Protein AF-A0A3D6DQV6-F1 (afdb_monomer_lite)

Secondary structure (DSSP, 8-state):
---HHHHTS-SSTTPPPPPSS------S-EEEE-TT-HHHHTTHHHHHTT-SEEEE-

pLDDT: mean 97.31, std 1.99, range [85.44, 98.31]

Sequence (57 aa):
MKLPVHFYKPLAIGAPQPLRELPVRPERMIHFFPPHIDKIRAKAPETATKCDVMCGN

Structure (mmCIF, N/CA/C/O backbone):
data_AF-A0A3D6DQV6-F1
#
_entry.id   AF-A0A3D6DQV6-F1
#
loop_
_atom_site.group_PDB
_atom_site.id
_atom_site.type_symbol
_atom_site.label_atom_id
_atom_site.label_alt_id
_atom_site.label_comp_id
_atom_site.label_asym_id
_atom_site.label_entity_id
_atom_site.label_seq_id
_atom_site.pdbx_PDB_ins_code
_atom_site.Cartn_x
_atom_site.Cartn_y
_atom_site.Cartn_z
_atom_site.occupancy
_atom_site.B_iso_or_equiv
_atom_site.auth_seq_id
_atom_site.auth_comp_id
_atom_site.auth_asym_id
_atom_site.auth_atom_id
_atom_site.pdbx_PDB_model_num
ATOM 1 N N . MET A 1 1 ? -16.144 15.192 12.509 1.00 85.44 1 MET A N 1
ATOM 2 C CA . MET A 1 1 ? -15.448 14.131 13.278 1.00 85.44 1 MET A CA 1
ATOM 3 C C . MET A 1 1 ? -16.447 13.009 13.556 1.00 85.44 1 MET A C 1
ATOM 5 O O . MET A 1 1 ? -17.599 13.329 13.819 1.00 85.44 1 MET A O 1
ATOM 9 N N . LYS A 1 2 ? -16.074 11.727 13.426 1.00 95.44 2 LYS A N 1
ATOM 10 C CA . LYS A 1 2 ? -16.978 10.591 13.718 1.00 95.44 2 LYS A CA 1
ATOM 11 C C . LYS A 1 2 ? -16.867 10.192 15.194 1.00 95.44 2 LYS A C 1
ATOM 13 O O . LYS A 1 2 ? -15.793 10.329 15.770 1.00 95.44 2 LYS A O 1
ATOM 18 N N . LEU A 1 3 ? -17.943 9.661 15.782 1.00 97.94 3 LEU A N 1
ATOM 19 C CA . LEU A 1 3 ? -17.891 9.069 17.126 1.00 97.94 3 LEU A CA 1
ATOM 20 C C . LEU A 1 3 ? -16.987 7.820 17.130 1.00 97.94 3 LEU A C 1
ATOM 22 O O . LEU A 1 3 ? -17.006 7.086 16.136 1.00 97.94 3 LEU A O 1
ATOM 26 N N . PRO A 1 4 ? -16.276 7.505 18.232 1.00 97.25 4 PRO A N 1
ATOM 27 C CA . PRO A 1 4 ? -15.413 6.319 18.312 1.00 97.25 4 PRO A CA 1
ATOM 28 C C . PRO A 1 4 ? -16.122 5.013 17.923 1.00 97.25 4 PRO A C 1
ATOM 30 O O . PRO A 1 4 ? -15.586 4.210 17.163 1.00 97.25 4 PRO A O 1
ATOM 33 N N . VAL A 1 5 ? -17.382 4.849 18.343 1.00 96.81 5 VAL A N 1
ATOM 34 C CA . VAL A 1 5 ? -18.229 3.686 18.014 1.00 96.81 5 VAL A CA 1
ATOM 35 C C . VAL A 1 5 ? -18.564 3.561 16.516 1.00 96.81 5 VAL A C 1
ATOM 37 O O . VAL A 1 5 ? -18.938 2.490 16.040 1.00 96.81 5 VAL A O 1
ATOM 40 N N . HIS A 1 6 ? -18.446 4.646 15.750 1.00 97.75 6 HIS A N 1
ATOM 41 C CA . HIS A 1 6 ? -18.715 4.681 14.309 1.00 97.75 6 HIS A CA 1
ATOM 42 C C . HIS A 1 6 ? -17.451 4.761 13.456 1.00 97.75 6 HIS A C 1
ATOM 44 O O . HIS A 1 6 ? -17.522 4.526 12.252 1.00 97.75 6 HIS A O 1
ATOM 50 N N . PHE A 1 7 ? -16.306 5.095 14.051 1.00 97.81 7 PHE A N 1
ATOM 51 C CA . PHE A 1 7 ? -15.075 5.359 13.316 1.00 97.81 7 PHE A CA 1
ATOM 52 C C . PHE A 1 7 ? -14.586 4.129 12.538 1.00 97.81 7 PHE A C 1
ATOM 54 O O . PHE A 1 7 ? -14.234 4.250 11.369 1.00 97.81 7 PHE A O 1
ATOM 61 N N . TYR A 1 8 ? -14.669 2.948 13.156 1.00 97.50 8 TYR A N 1
ATOM 62 C CA . TYR A 1 8 ? -14.219 1.676 12.580 1.00 97.50 8 TYR A CA 1
ATOM 63 C C . TYR A 1 8 ? -15.345 0.845 11.948 1.00 97.50 8 TYR A C 1
ATOM 65 O O . TYR A 1 8 ? -15.184 -0.357 11.768 1.00 97.50 8 TYR A O 1
ATOM 73 N N . LYS A 1 9 ? -16.503 1.441 11.634 1.00 97.75 9 LYS A N 1
ATOM 74 C CA . LYS A 1 9 ? -17.551 0.724 10.891 1.00 97.75 9 LYS A CA 1
ATOM 75 C C . LYS A 1 9 ? -17.247 0.755 9.381 1.00 97.75 9 LYS A C 1
ATOM 77 O O . LYS A 1 9 ? -16.873 1.820 8.883 1.00 97.75 9 LYS A O 1
ATOM 82 N N . PRO A 1 10 ? -17.435 -0.356 8.641 1.00 97.81 10 P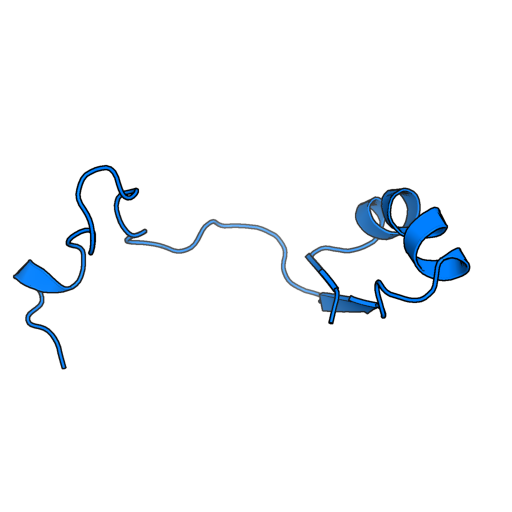RO A N 1
ATOM 83 C CA . PRO A 1 10 ? -17.333 -0.361 7.184 1.00 97.81 10 PRO A CA 1
ATOM 84 C C . PRO A 1 10 ? -18.396 0.561 6.575 1.00 97.81 10 PRO A C 1
ATOM 86 O O . PRO A 1 10 ? -19.502 0.686 7.101 1.00 97.81 10 PRO A O 1
ATOM 89 N N . LEU A 1 11 ? -18.052 1.229 5.471 1.00 97.25 11 LEU A N 1
ATOM 90 C CA . LEU A 1 11 ? -18.915 2.246 4.851 1.00 97.25 11 LEU A CA 1
ATOM 91 C C . LEU A 1 11 ? -19.924 1.675 3.847 1.00 97.25 11 LEU A C 1
ATOM 93 O O . LEU A 1 11 ? -20.818 2.393 3.412 1.00 97.25 11 LEU A O 1
ATOM 97 N N . ALA A 1 12 ? -19.785 0.401 3.485 1.00 98.25 12 ALA A N 1
ATOM 98 C CA . ALA A 1 12 ? -20.688 -0.314 2.594 1.00 98.25 12 ALA A CA 1
ATOM 99 C C . ALA A 1 12 ? -20.837 -1.771 3.054 1.00 98.25 12 ALA A C 1
ATOM 101 O O . ALA A 1 12 ? -19.951 -2.319 3.716 1.00 98.25 12 ALA A O 1
ATOM 102 N N . ILE A 1 13 ? -21.956 -2.406 2.699 1.00 98.19 13 ILE A N 1
ATOM 103 C CA . ILE A 1 13 ? -22.194 -3.828 2.980 1.00 98.19 13 ILE A CA 1
ATOM 104 C C . ILE A 1 13 ? -21.170 -4.656 2.197 1.00 98.19 13 ILE A C 1
ATOM 106 O O . ILE A 1 13 ? -20.994 -4.458 0.999 1.00 98.19 13 ILE A O 1
ATOM 110 N N . GLY A 1 14 ? -20.479 -5.563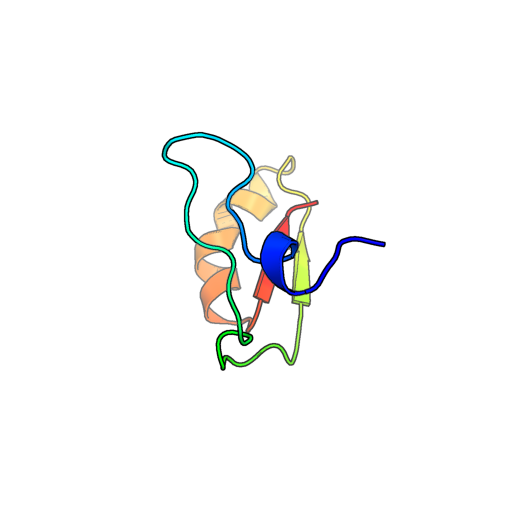 2.887 1.00 97.44 14 GLY A N 1
ATOM 111 C CA . GLY A 1 14 ? -19.419 -6.387 2.299 1.00 97.44 14 GLY A CA 1
ATOM 112 C C . GLY A 1 14 ? -18.054 -5.699 2.190 1.00 97.44 14 GLY A C 1
ATOM 113 O O . GLY A 1 14 ? -17.087 -6.356 1.817 1.00 97.44 14 GLY A O 1
ATOM 114 N N . ALA A 1 15 ? -17.936 -4.414 2.548 1.00 98.31 15 ALA A N 1
ATOM 115 C CA . ALA A 1 15 ? -16.631 -3.767 2.632 1.00 98.31 15 ALA A CA 1
ATOM 116 C C . ALA A 1 15 ? -15.794 -4.372 3.777 1.00 98.31 15 ALA A C 1
ATOM 118 O O . ALA A 1 15 ? -16.351 -4.771 4.808 1.00 98.31 15 ALA A O 1
ATOM 119 N N . PRO A 1 16 ? -14.459 -4.425 3.627 1.00 98.12 16 PRO A N 1
ATOM 120 C CA . PRO A 1 16 ? -13.584 -4.950 4.663 1.00 98.12 16 PRO A CA 1
ATOM 121 C C . PRO A 1 16 ? -13.661 -4.105 5.938 1.00 98.12 16 PRO A C 1
ATOM 123 O O . PRO A 1 16 ? -13.958 -2.907 5.908 1.00 98.12 16 PRO A O 1
ATOM 126 N N . GLN A 1 17 ? -13.356 -4.739 7.070 1.00 98.00 17 GLN A N 1
ATOM 127 C CA . GLN A 1 17 ? -13.250 -4.032 8.341 1.00 98.00 17 GLN A CA 1
ATOM 128 C C . GLN A 1 17 ? -12.058 -3.061 8.305 1.00 98.00 17 GLN A C 1
ATOM 130 O O . GLN A 1 17 ? -10.963 -3.472 7.914 1.00 98.00 17 GLN A O 1
ATOM 135 N N . PRO A 1 18 ? -12.236 -1.791 8.715 1.00 98.12 18 PRO A N 1
ATOM 136 C CA . PRO A 1 18 ? -11.128 -0.854 8.843 1.00 98.12 18 PRO A CA 1
ATOM 137 C C . PRO A 1 18 ? -10.052 -1.370 9.806 1.00 98.12 18 PRO A C 1
ATOM 139 O O . PRO A 1 18 ? -10.362 -1.900 10.876 1.00 98.12 18 PRO A O 1
ATOM 142 N N . LEU A 1 19 ? -8.785 -1.172 9.439 1.00 97.56 19 LEU A N 1
ATOM 143 C CA . LEU A 1 19 ? -7.654 -1.488 10.305 1.00 97.56 19 LEU A CA 1
ATOM 144 C C . LEU A 1 19 ? -7.708 -0.645 11.583 1.00 97.56 19 LEU A C 1
ATOM 146 O O . LEU A 1 19 ? -8.026 0.543 11.541 1.00 97.56 19 LEU A O 1
ATOM 150 N N . ARG A 1 20 ? -7.384 -1.269 12.718 1.00 97.06 20 ARG A N 1
ATOM 151 C CA . ARG A 1 20 ? -7.247 -0.578 14.012 1.00 97.06 20 ARG A CA 1
ATOM 152 C C . ARG A 1 20 ? -5.811 -0.189 14.331 1.00 97.06 20 ARG A C 1
ATOM 154 O O . ARG A 1 20 ? -5.589 0.702 15.139 1.00 97.06 20 ARG A O 1
ATOM 161 N N . GLU A 1 21 ? -4.867 -0.842 13.671 1.00 98.12 21 GLU A N 1
ATOM 162 C CA . GLU A 1 21 ? -3.435 -0.610 13.783 1.00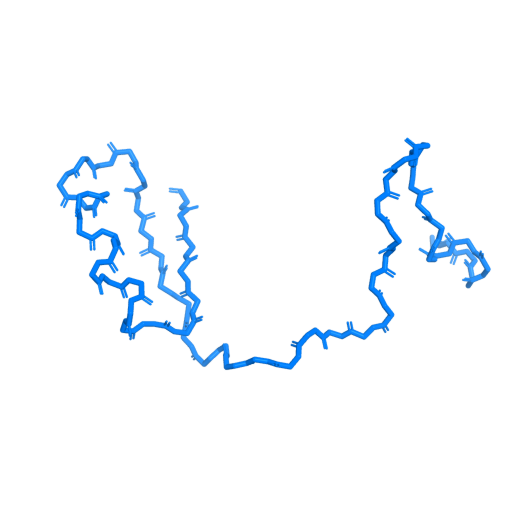 98.12 21 GLU A CA 1
ATOM 163 C C . GLU A 1 21 ? -2.819 -0.703 12.388 1.00 98.12 21 GLU A C 1
ATOM 165 O O . GLU A 1 21 ? -3.384 -1.325 11.483 1.00 98.12 21 GLU A O 1
ATOM 170 N N . LEU A 1 22 ? -1.671 -0.062 12.204 1.00 97.75 22 LEU A N 1
ATOM 171 C CA . LEU A 1 22 ? -0.958 -0.106 10.934 1.00 97.75 22 LEU A CA 1
ATOM 172 C C . LEU A 1 22 ? -0.238 -1.455 10.769 1.00 97.75 22 LEU A C 1
ATOM 174 O O . LEU A 1 22 ? 0.312 -1.972 11.743 1.00 97.75 22 LEU A O 1
ATOM 178 N N . PRO A 1 23 ? -0.178 -2.019 9.551 1.00 98.00 23 PRO A N 1
ATOM 179 C CA . PRO A 1 23 ? 0.678 -3.165 9.279 1.00 98.00 23 PRO A CA 1
ATOM 180 C C . PRO A 1 23 ? 2.148 -2.791 9.495 1.00 98.00 23 PRO A C 1
ATOM 182 O O . PRO A 1 23 ? 2.625 -1.796 8.954 1.00 98.00 23 PRO A O 1
ATOM 185 N N . VAL A 1 24 ? 2.884 -3.608 10.248 1.00 98.31 24 VAL A N 1
ATOM 186 C CA . VAL A 1 24 ? 4.315 -3.380 10.475 1.00 98.31 24 VAL A CA 1
ATOM 187 C C . VAL A 1 24 ? 5.106 -3.921 9.288 1.00 98.31 24 VAL A C 1
ATOM 189 O O . VAL A 1 24 ? 5.169 -5.129 9.063 1.00 98.31 24 VAL A O 1
ATOM 192 N N . ARG A 1 25 ? 5.714 -3.017 8.521 1.00 97.81 25 ARG A N 1
ATOM 193 C CA . ARG A 1 25 ? 6.570 -3.325 7.369 1.00 97.81 25 ARG A CA 1
ATOM 194 C C . ARG A 1 25 ? 7.625 -2.228 7.178 1.00 97.81 25 ARG A C 1
ATOM 196 O O . ARG A 1 25 ? 7.421 -1.114 7.653 1.00 97.81 25 ARG A O 1
ATOM 203 N N . PRO A 1 26 ? 8.743 -2.504 6.486 1.00 97.94 26 PRO A N 1
ATOM 204 C CA . PRO A 1 26 ? 9.673 -1.458 6.078 1.00 97.94 26 PRO A CA 1
ATOM 205 C C . PRO A 1 26 ? 8.999 -0.465 5.122 1.00 97.94 26 PRO A C 1
ATOM 207 O O . PRO A 1 26 ? 8.346 -0.873 4.161 1.00 97.94 26 PRO A O 1
ATOM 210 N N . GLU A 1 27 ? 9.180 0.829 5.386 1.00 98.12 27 GLU A N 1
ATOM 211 C CA . GLU A 1 27 ? 8.679 1.945 4.566 1.00 98.12 27 GLU A CA 1
ATOM 212 C C . GLU A 1 27 ? 9.730 3.073 4.469 1.00 98.12 27 GLU A C 1
ATOM 214 O O . GLU A 1 27 ? 9.404 4.255 4.449 1.00 98.12 27 GLU A O 1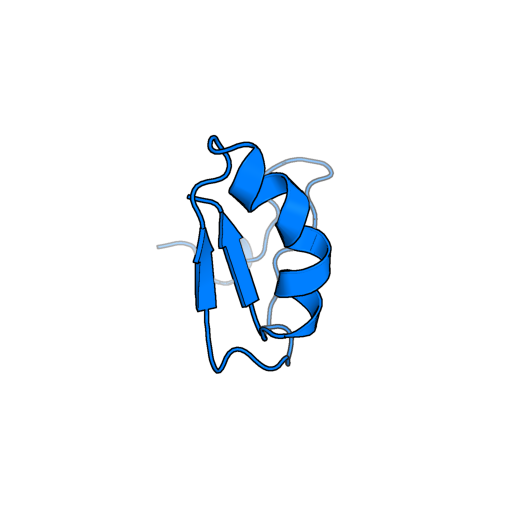
ATOM 219 N N . ARG A 1 28 ? 11.027 2.731 4.447 1.00 98.19 28 ARG A N 1
ATOM 220 C CA . ARG A 1 28 ? 12.134 3.707 4.549 1.00 98.19 28 ARG A CA 1
ATOM 221 C C . ARG A 1 28 ? 12.329 4.518 3.265 1.00 98.19 28 ARG A C 1
ATOM 223 O O . ARG A 1 28 ? 12.928 5.588 3.303 1.00 98.19 28 ARG A O 1
ATOM 230 N N . MET A 1 29 ? 11.869 3.994 2.128 1.00 97.94 29 MET A N 1
ATOM 231 C CA . MET A 1 29 ? 11.966 4.637 0.819 1.00 97.94 29 MET A CA 1
ATOM 232 C C . MET A 1 29 ? 10.729 4.326 -0.028 1.00 97.94 29 MET A C 1
ATOM 234 O O . MET A 1 29 ? 10.348 3.164 -0.181 1.00 97.94 29 MET A O 1
ATOM 238 N N . ILE A 1 30 ? 10.138 5.381 -0.594 1.00 98.00 30 ILE A N 1
ATOM 239 C CA . ILE A 1 30 ? 8.995 5.313 -1.507 1.00 98.00 30 ILE A CA 1
ATOM 240 C C . ILE A 1 30 ? 9.490 5.640 -2.916 1.00 98.00 30 ILE A C 1
ATOM 242 O O . ILE A 1 30 ? 9.835 6.785 -3.214 1.00 98.00 30 ILE A O 1
ATOM 246 N N . HIS A 1 31 ? 9.527 4.638 -3.790 1.00 97.75 31 HIS A N 1
ATOM 247 C CA . HIS A 1 31 ? 9.944 4.804 -5.176 1.00 97.75 31 HIS A CA 1
ATOM 248 C C . HIS A 1 31 ? 8.757 5.215 -6.050 1.00 97.75 31 HIS A C 1
ATOM 250 O O . HIS A 1 31 ? 7.848 4.413 -6.275 1.00 97.75 31 HIS A O 1
ATOM 256 N N . PHE A 1 32 ? 8.778 6.445 -6.565 1.00 98.00 32 PHE A N 1
ATOM 257 C CA . PHE A 1 32 ? 7.784 6.927 -7.522 1.00 98.00 32 PHE A CA 1
ATOM 258 C C . PHE A 1 32 ? 8.177 6.589 -8.959 1.00 98.00 32 PHE A C 1
ATOM 260 O O . PHE A 1 32 ? 9.343 6.726 -9.332 1.00 98.00 32 PHE A O 1
ATOM 267 N N . PHE A 1 33 ? 7.205 6.198 -9.783 1.00 97.19 33 PHE A N 1
ATOM 268 C CA . PHE A 1 33 ? 7.424 5.986 -11.213 1.00 97.19 33 PHE A CA 1
ATOM 269 C C . PHE A 1 33 ? 6.183 6.361 -12.039 1.00 97.19 33 PHE A C 1
ATOM 271 O O . PHE A 1 33 ? 5.074 6.144 -11.558 1.00 97.19 33 PHE A O 1
ATOM 278 N N . PRO A 1 34 ? 6.345 6.866 -13.278 1.00 97.56 34 PRO A N 1
ATOM 279 C CA . PRO A 1 34 ? 5.229 7.157 -14.179 1.0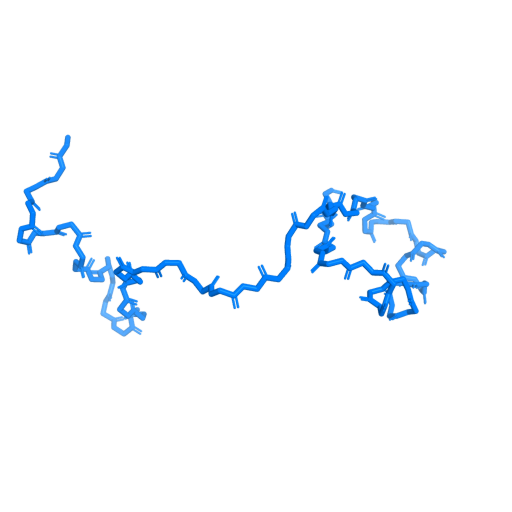0 97.56 34 PRO A CA 1
ATOM 280 C C . PRO A 1 34 ? 4.739 5.874 -14.891 1.00 97.56 34 PRO A C 1
ATOM 282 O O . PRO A 1 34 ? 5.436 5.362 -15.778 1.00 97.56 34 PRO A O 1
ATOM 285 N N . PRO A 1 35 ? 3.541 5.335 -14.582 1.00 97.69 35 PRO A N 1
ATOM 286 C CA . PRO A 1 35 ? 3.084 4.049 -15.118 1.00 97.69 35 PRO A CA 1
ATOM 287 C C . PRO A 1 35 ? 2.745 4.083 -16.610 1.00 97.69 35 PRO A C 1
ATOM 289 O O . PRO A 1 35 ? 2.728 3.037 -17.265 1.00 97.69 35 PRO A O 1
ATOM 292 N N . HIS A 1 36 ? 2.490 5.276 -17.156 1.00 97.50 36 HIS A N 1
ATOM 293 C CA . HIS A 1 36 ? 2.164 5.486 -18.567 1.00 97.50 36 HIS A CA 1
ATOM 294 C C . HIS A 1 36 ? 3.374 5.317 -19.502 1.00 97.50 36 HIS A C 1
ATOM 296 O O . HIS A 1 36 ? 3.201 5.211 -20.711 1.00 97.50 36 HIS A O 1
ATOM 302 N N . ILE A 1 37 ? 4.600 5.265 -18.969 1.00 98.19 37 ILE A N 1
ATOM 303 C CA . ILE A 1 37 ? 5.814 5.068 -19.764 1.00 98.19 37 ILE A CA 1
ATOM 304 C C . ILE A 1 37 ? 6.154 3.573 -19.822 1.00 98.19 37 ILE A C 1
ATOM 306 O O . ILE A 1 37 ? 6.692 3.006 -18.869 1.00 98.19 37 ILE A O 1
ATOM 310 N N . ASP A 1 38 ? 5.912 2.940 -20.971 1.00 97.94 38 ASP A N 1
ATOM 311 C CA . ASP A 1 38 ? 6.060 1.487 -21.160 1.00 97.94 38 ASP A CA 1
ATOM 312 C C . ASP A 1 38 ? 7.439 0.949 -20.768 1.00 97.94 38 ASP A C 1
ATOM 314 O O . ASP A 1 38 ? 7.538 -0.052 -20.061 1.00 97.94 38 ASP A O 1
ATOM 318 N N . LYS A 1 39 ? 8.517 1.650 -21.147 1.00 97.81 39 LYS A N 1
ATOM 319 C CA . LYS A 1 39 ? 9.895 1.245 -20.809 1.00 97.81 39 LYS A CA 1
ATOM 320 C C . LYS A 1 39 ? 10.175 1.225 -19.300 1.00 97.81 39 LYS A C 1
ATOM 322 O O . LYS A 1 39 ? 11.067 0.506 -18.861 1.00 97.81 39 LYS A O 1
ATOM 327 N N . ILE A 1 40 ? 9.458 2.035 -18.517 1.00 97.56 40 ILE A N 1
ATOM 328 C CA . ILE A 1 40 ? 9.582 2.078 -17.055 1.00 97.56 40 ILE A CA 1
ATOM 329 C C . ILE A 1 40 ? 8.695 0.992 -16.451 1.00 97.56 40 ILE A C 1
ATOM 331 O O . ILE A 1 40 ? 9.170 0.207 -15.634 1.00 97.56 40 ILE A O 1
ATOM 335 N N . ARG A 1 41 ? 7.443 0.878 -16.913 1.00 97.50 41 ARG A N 1
ATOM 336 C CA . ARG A 1 41 ? 6.511 -0.169 -16.475 1.00 97.50 41 ARG A CA 1
ATOM 337 C C . ARG A 1 41 ? 7.074 -1.575 -16.700 1.00 97.50 41 ARG A C 1
ATOM 339 O O . ARG A 1 41 ? 6.951 -2.421 -15.823 1.00 97.50 41 ARG A O 1
ATOM 346 N N . ALA A 1 42 ? 7.767 -1.801 -17.816 1.00 98.06 42 ALA A N 1
ATOM 347 C CA . ALA A 1 42 ? 8.435 -3.067 -18.114 1.00 98.06 42 ALA A CA 1
ATOM 348 C C . ALA A 1 42 ? 9.511 -3.454 -17.078 1.00 98.06 42 ALA A C 1
ATOM 350 O O . ALA A 1 42 ? 9.753 -4.637 -16.864 1.00 98.06 42 ALA A O 1
ATOM 351 N N . LYS A 1 43 ? 10.136 -2.474 -16.410 1.00 97.38 43 LYS A N 1
ATOM 352 C CA . LYS A 1 43 ? 11.152 -2.697 -15.367 1.00 97.38 43 LYS A CA 1
ATOM 353 C C . LYS A 1 43 ? 10.568 -2.786 -13.956 1.00 97.38 43 LYS A C 1
ATOM 355 O O . LYS A 1 43 ? 11.289 -3.139 -13.027 1.00 97.38 43 LYS A O 1
ATOM 360 N N . ALA A 1 44 ? 9.277 -2.494 -13.784 1.00 97.31 44 ALA A N 1
ATOM 361 C CA . ALA A 1 44 ? 8.653 -2.410 -12.469 1.00 97.31 44 ALA A CA 1
ATOM 362 C C . ALA A 1 44 ? 8.811 -3.678 -11.608 1.00 97.31 44 ALA A C 1
ATOM 364 O O . ALA A 1 44 ? 9.129 -3.521 -10.431 1.00 97.31 44 ALA A O 1
ATOM 365 N N . PRO A 1 45 ? 8.686 -4.914 -12.143 1.00 97.44 45 PRO A N 1
ATOM 366 C CA . PRO A 1 45 ? 8.886 -6.118 -11.335 1.00 97.44 45 PRO A CA 1
ATOM 367 C C . PRO A 1 45 ? 10.294 -6.215 -10.739 1.00 97.44 45 PRO A C 1
ATOM 369 O O . PRO A 1 45 ? 10.451 -6.590 -9.582 1.00 97.44 45 PRO A O 1
ATOM 372 N N . GLU A 1 46 ? 11.320 -5.834 -11.504 1.00 97.81 46 GLU A N 1
ATOM 373 C CA . GLU A 1 46 ? 12.704 -5.841 -11.028 1.00 97.81 46 GLU A CA 1
ATOM 374 C C . GLU A 1 46 ? 12.91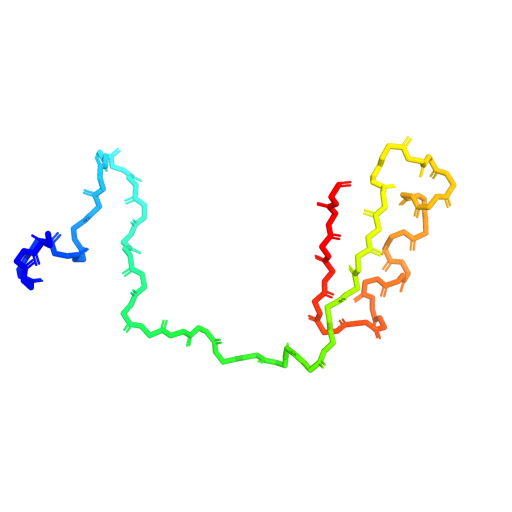9 -4.749 -9.972 1.00 97.81 46 GLU A C 1
ATOM 376 O O . GLU A 1 46 ? 13.481 -5.004 -8.906 1.00 97.81 46 GLU A O 1
ATOM 381 N N . THR A 1 47 ? 12.433 -3.533 -10.237 1.00 96.94 47 THR A N 1
ATOM 382 C CA . THR A 1 47 ? 12.526 -2.400 -9.307 1.00 96.94 47 THR A CA 1
ATOM 383 C C . THR A 1 47 ? 11.820 -2.682 -7.981 1.00 96.94 47 THR A C 1
ATOM 385 O O . THR A 1 47 ? 12.367 -2.345 -6.933 1.00 96.94 47 THR A O 1
ATOM 388 N N . ALA A 1 48 ? 10.666 -3.355 -8.009 1.00 97.38 48 ALA A N 1
ATOM 389 C CA . ALA A 1 48 ? 9.875 -3.679 -6.823 1.00 97.38 48 ALA A CA 1
ATOM 390 C C . ALA A 1 48 ? 10.647 -4.519 -5.792 1.00 97.38 48 ALA A C 1
ATOM 392 O O . ALA A 1 48 ? 10.408 -4.392 -4.596 1.00 97.38 48 ALA A O 1
ATOM 393 N N . THR A 1 49 ? 11.611 -5.335 -6.230 1.00 97.38 49 THR A N 1
ATOM 394 C CA . THR A 1 49 ? 12.452 -6.142 -5.323 1.00 97.38 49 THR A CA 1
ATOM 395 C C . THR A 1 49 ? 13.528 -5.335 -4.594 1.00 97.38 49 THR A C 1
ATOM 397 O O . THR A 1 49 ? 14.135 -5.830 -3.647 1.00 97.38 49 THR A O 1
ATOM 400 N N . LYS A 1 50 ? 13.777 -4.093 -5.028 1.00 97.44 50 LYS A N 1
ATOM 401 C CA . LYS A 1 50 ? 14.855 -3.223 -4.531 1.00 97.44 50 LYS A CA 1
ATOM 402 C C . LYS A 1 50 ? 14.344 -2.072 -3.659 1.00 97.44 50 LYS A C 1
ATOM 404 O O . LYS A 1 50 ? 15.153 -1.302 -3.148 1.00 97.44 50 LYS A O 1
ATOM 409 N N . CYS A 1 51 ? 13.028 -1.918 -3.512 1.00 97.25 51 CYS A N 1
ATOM 410 C CA . CYS A 1 51 ? 12.410 -0.839 -2.744 1.00 97.25 51 CYS A CA 1
ATOM 411 C C . CYS A 1 51 ? 11.470 -1.369 -1.659 1.00 97.25 51 CYS A C 1
ATOM 413 O O . CYS A 1 51 ? 10.827 -2.399 -1.833 1.00 97.25 51 CYS A O 1
ATOM 415 N N . ASP A 1 52 ? 11.338 -0.612 -0.570 1.00 98.31 52 ASP A N 1
ATOM 416 C CA . ASP A 1 52 ? 10.387 -0.924 0.501 1.00 98.31 52 ASP A CA 1
ATOM 417 C C . ASP A 1 52 ? 8.930 -0.670 0.060 1.00 98.31 52 ASP A C 1
ATOM 419 O O . ASP A 1 52 ? 8.023 -1.456 0.354 1.00 98.31 52 ASP A O 1
ATOM 423 N N . VAL A 1 53 ? 8.703 0.437 -0.662 1.00 98.19 53 VAL A N 1
ATOM 424 C CA . VAL A 1 53 ? 7.400 0.840 -1.210 1.00 98.19 53 VAL A CA 1
ATOM 425 C C . VAL A 1 53 ? 7.580 1.347 -2.642 1.00 98.19 53 VAL A C 1
ATOM 427 O O . VAL A 1 53 ? 8.463 2.159 -2.913 1.00 98.19 53 VAL A O 1
ATOM 430 N N . MET A 1 54 ? 6.710 0.909 -3.554 1.00 97.62 54 MET A N 1
ATOM 431 C CA . MET A 1 54 ? 6.637 1.395 -4.935 1.00 97.62 54 MET A CA 1
ATOM 432 C C . MET A 1 54 ? 5.290 2.086 -5.164 1.00 97.62 54 MET A C 1
ATOM 434 O O . MET A 1 54 ? 4.246 1.517 -4.851 1.00 97.62 54 MET A O 1
ATOM 438 N N . CYS A 1 55 ? 5.312 3.303 -5.706 1.00 97.81 55 CYS A N 1
ATOM 439 C CA . CYS A 1 55 ? 4.136 4.146 -5.912 1.00 97.81 55 CYS A CA 1
ATOM 440 C C . CYS A 1 55 ? 4.067 4.608 -7.376 1.00 97.81 55 CYS A C 1
ATOM 442 O O . CYS A 1 55 ? 4.921 5.360 -7.839 1.00 97.81 55 CYS A O 1
ATOM 444 N N . GLY A 1 56 ? 3.069 4.138 -8.124 1.00 96.50 56 GLY A N 1
ATOM 445 C CA . GLY A 1 56 ? 2.814 4.624 -9.482 1.00 96.50 56 GLY A CA 1
ATOM 446 C C . GLY A 1 56 ? 1.928 5.866 -9.447 1.00 96.50 56 GLY A C 1
ATOM 447 O O . GLY A 1 56 ? 0.842 5.778 -8.872 1.00 96.50 56 GLY A O 1
ATOM 448 N N . ASN A 1 57 ? 2.366 6.987 -10.040 1.00 89.38 57 ASN A N 1
ATOM 449 C CA . ASN A 1 57 ? 1.585 8.234 -10.107 1.00 89.38 57 ASN A CA 1
ATOM 450 C C . ASN A 1 57 ? 1.344 8.768 -11.526 1.00 89.38 57 ASN A C 1
ATOM 452 O O . ASN A 1 57 ? 2.118 8.436 -12.453 1.00 89.38 57 ASN A O 1
#

Radius of gyration: 17.06 Å; chains: 1; bounding box: 37×20×40 Å

Foldseek 3Di:
DDDPVCPQDDPDVPGDTDDPDDDDFDDPDEAEDACPDPVVVVCVVVVVVVHRHYDHD